Protein 1E29 (pdb70)

Nearest PDB structures (foldseek):
  1e29-assembly1_A  TM=1.007E+00  e=2.409E-26  Synechocystis sp.
  1mz4-assembly1_A  TM=9.546E-01  e=1.405E-14  Thermosynechococcus vestitus
  1f1c-assembly1_B  TM=9.625E-01  e=2.528E-14  Limnospira maxima
  8xr6-assembly1_v  TM=9.628E-01  e=4.825E-14  Chroomonas placoidea
  5b5e-assembly1_v  TM=9.551E-01  e=1.099E-13  Thermostichus vulcanus

GO terms:
  GO:0031676 plasma membrane-derived thylakoid membrane (C, EXP)
  GO:0030096 plasma membrane-derived thylakoid photosystem II (C, IDA)

Structure (mmCIF, N/CA/C/O backbone):
data_1E29
#
_entry.id   1E29
#
_cell.length_a   34.220
_cell.length_b   86.860
_cell.length_c   97.660
_cell.angle_alpha   90.00
_cell.angle_beta   90.00
_cell.angle_gamma   90.00
#
_symmetry.space_group_name_H-M   'C 2 2 21'
#
loop_
_entity.id
_entity.type
_entity.pdbx_description
1 polymer 'CYTOCHROME C549'
2 non-polymer 'HEME C'
3 non-polymer 'CALCIUM ION'
4 water water
#
loop_
_atom_site.group_PDB
_atom_site.id
_atom_site.type_symbol
_atom_site.label_atom_id
_atom_site.label_alt_id
_atom_site.label_comp_id
_atom_site.label_asym_id
_atom_site.label_entity_id
_atom_site.label_seq_id
_atom_site.pdbx_PDB_ins_code
_atom_site.Cartn_x
_atom_site.Cartn_y
_atom_site.Cartn_z
_atom_site.occupancy
_atom_site.B_iso_or_equiv
_atom_site.auth_seq_id
_atom_site.auth_comp_id
_atom_site.auth_asym_id
_atom_site.auth_atom_id
_atom_site.pdbx_PDB_model_num
ATOM 1 N N . VAL A 1 1 ? 13.057 11.566 39.014 1.00 31.47 1 VAL A N 1
ATOM 2 C CA . VAL A 1 1 ? 11.727 11.038 38.732 1.00 29.67 1 VAL A CA 1
ATOM 3 C C . VAL A 1 1 ? 11.326 11.490 37.335 1.00 32.90 1 VAL A C 1
ATOM 4 O O . VAL A 1 1 ? 11.376 12.679 37.010 1.00 38.95 1 VAL A O 1
ATOM 8 N N . GLU A 1 2 ? 10.938 10.541 36.474 1.00 37.58 2 GLU A N 1
ATOM 9 C CA . GLU A 1 2 ? 10.612 10.919 35.103 1.00 37.76 2 GLU A CA 1
ATOM 10 C C . GLU A 1 2 ? 9.182 11.417 35.049 1.00 36.62 2 GLU A C 1
ATOM 11 O O . GLU A 1 2 ? 8.231 10.887 35.602 1.00 55.98 2 GLU A O 1
ATOM 17 N N . LEU A 1 3 ? 9.038 12.536 34.367 1.00 36.28 3 LEU A N 1
ATOM 18 C CA . LEU A 1 3 ? 7.783 13.168 34.143 1.00 37.70 3 LEU A CA 1
ATOM 19 C C . LEU A 1 3 ? 7.377 13.090 32.688 1.00 38.00 3 LEU A C 1
ATOM 20 O O . LEU A 1 3 ? 8.051 13.545 31.776 1.00 40.20 3 LEU A O 1
ATOM 25 N N . THR A 1 4 ? 6.207 12.467 32.549 1.00 37.34 4 THR A N 1
ATOM 26 C CA . THR A 1 4 ? 5.869 12.283 31.164 1.00 37.71 4 THR A CA 1
ATOM 27 C C . THR A 1 4 ? 5.232 13.560 30.563 1.00 29.89 4 THR A C 1
ATOM 28 O O . THR A 1 4 ? 4.865 14.538 31.218 1.00 29.06 4 THR A O 1
ATOM 32 N N . GLU A 1 5 ? 5.052 13.477 29.243 1.00 29.48 5 GLU A N 1
ATOM 33 C CA . GLU A 1 5 ? 4.382 14.572 28.562 1.00 29.78 5 GLU A CA 1
ATOM 34 C C . GLU A 1 5 ? 2.957 14.793 29.043 1.00 29.37 5 GLU A C 1
ATOM 35 O O . GLU A 1 5 ? 2.637 15.982 29.143 1.00 24.39 5 GLU A O 1
ATOM 41 N N . SER A 1 6 ? 2.151 13.778 29.321 1.00 30.36 6 SER A N 1
ATOM 42 C CA . SER A 1 6 ? 0.810 14.008 29.820 1.00 29.67 6 SER A CA 1
ATOM 43 C C . SER A 1 6 ? 0.816 14.826 31.123 1.00 27.92 6 SER A C 1
ATOM 44 O O . SER A 1 6 ? 0.093 15.789 31.352 1.00 26.94 6 SER A O 1
ATOM 47 N N . THR A 1 7 ? 1.684 14.485 32.045 1.00 28.02 7 THR A N 1
ATOM 48 C CA . THR A 1 7 ? 1.809 15.211 33.305 1.00 27.60 7 THR A CA 1
ATOM 49 C C . THR A 1 7 ? 2.207 16.658 33.071 1.00 25.88 7 THR A C 1
ATOM 50 O O . THR A 1 7 ? 1.634 17.541 33.748 1.00 25.35 7 THR A O 1
ATOM 54 N N . ARG A 1 8 ? 3.093 16.888 32.093 1.00 24.59 8 ARG A N 1
ATOM 55 C CA . ARG A 1 8 ? 3.499 18.241 31.746 1.00 24.5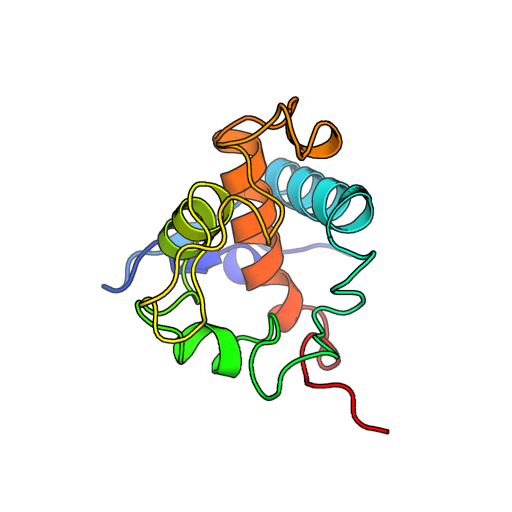6 8 ARG A CA 1
ATOM 56 C C . ARG A 1 8 ? 2.531 19.005 30.853 1.00 23.70 8 ARG A C 1
ATOM 57 O O . ARG A 1 8 ? 2.830 20.135 30.403 1.00 23.52 8 ARG A O 1
ATOM 65 N N . THR A 1 9 ? 1.356 18.492 30.629 1.00 23.49 9 THR A N 1
ATOM 66 C CA . THR A 1 9 ? 0.299 19.090 29.818 1.00 23.48 9 THR A CA 1
ATOM 67 C C . THR A 1 9 ? -0.800 19.660 30.710 1.00 23.06 9 THR A C 1
ATOM 68 O O . THR A 1 9 ? -1.369 18.957 31.536 1.00 26.40 9 THR A O 1
ATOM 72 N N . ILE A 1 10 ? -1.066 20.953 30.566 1.00 22.98 10 ILE A N 1
ATOM 73 C CA . ILE A 1 10 ? -1.995 21.648 31.434 1.00 22.25 10 ILE A CA 1
ATOM 74 C C . ILE A 1 10 ? -2.826 22.631 30.611 1.00 21.43 10 ILE A C 1
ATOM 75 O O . ILE A 1 10 ? -2.464 22.943 29.460 1.00 20.67 10 ILE A O 1
ATOM 80 N N . PRO A 1 11 ? -3.932 23.144 31.140 1.00 21.50 11 PRO A N 1
ATOM 81 C CA . PRO A 1 11 ? -4.754 24.089 30.379 1.00 22.73 11 PRO A CA 1
ATOM 82 C C . PRO A 1 11 ? -3.991 25.354 30.007 1.00 20.21 11 PRO A C 1
ATOM 83 O O . PRO A 1 11 ? -3.333 25.978 30.859 1.00 20.94 11 PRO A O 1
ATOM 87 N N . LEU A 1 12 ? -4.095 25.773 28.764 1.00 22.82 12 LEU A N 1
ATOM 88 C CA . LEU A 1 12 ? -3.500 26.997 28.280 1.00 21.34 12 LEU A CA 1
ATOM 89 C C . LEU A 1 12 ? -4.425 28.187 28.496 1.00 22.81 12 LEU A C 1
ATOM 90 O O . LEU A 1 12 ? -3.961 29.205 29.011 1.00 23.89 12 LEU A O 1
ATOM 95 N N . ASP A 1 13 ? -5.703 28.045 28.123 1.00 27.73 13 ASP A N 1
ATOM 96 C CA . ASP A 1 13 ? -6.653 29.118 28.444 1.00 34.48 13 ASP A CA 1
ATOM 97 C C . ASP A 1 13 ? -7.929 28.455 28.943 1.00 31.19 13 ASP A C 1
ATOM 98 O O . ASP A 1 13 ? -7.820 27.301 29.366 1.00 32.12 13 ASP A O 1
ATOM 103 N N . GLU A 1 14 ? -9.071 29.107 28.876 1.00 38.12 14 GLU A N 1
ATOM 104 C CA . GLU A 1 14 ? -10.286 28.511 29.401 1.00 41.48 14 GLU A CA 1
ATOM 105 C C . GLU A 1 14 ? -10.973 27.549 28.458 1.00 45.31 14 GLU A C 1
ATOM 106 O O . GLU A 1 14 ? -11.755 26.726 28.936 1.00 53.17 14 GLU A O 1
ATOM 112 N N . ALA A 1 15 ? -10.764 27.600 27.149 1.00 46.26 15 ALA A N 1
ATOM 113 C CA . ALA A 1 15 ? -11.683 26.851 26.284 1.00 47.46 15 ALA A CA 1
ATOM 114 C C . ALA A 1 15 ? -11.329 25.421 25.920 1.00 46.64 15 ALA A C 1
ATOM 115 O O . ALA A 1 15 ? -12.067 24.762 25.165 1.00 41.34 15 ALA A O 1
ATOM 117 N N . GLY A 1 16 ? -10.242 24.860 26.429 1.00 41.40 16 GLY A N 1
ATOM 118 C CA . GLY A 1 16 ? -10.031 23.432 26.229 1.00 38.23 16 GLY A CA 1
ATOM 119 C C . GLY A 1 16 ? -8.647 23.184 25.660 1.00 33.18 16 GLY A C 1
ATOM 120 O O . GLY A 1 16 ? -8.136 22.064 25.737 1.00 32.57 16 GLY A O 1
ATOM 121 N N . GLY A 1 17 ? -8.061 24.270 25.118 1.00 28.31 17 GLY A N 1
ATOM 122 C CA . GLY A 1 17 ? -6.691 24.108 24.657 1.00 27.47 17 GLY A CA 1
ATOM 123 C C . GLY A 1 17 ? -5.702 23.862 25.760 1.00 23.42 17 GLY A C 1
ATOM 124 O O . GLY A 1 17 ? -5.849 24.395 26.852 1.00 23.54 17 GLY A O 1
ATOM 125 N N . THR A 1 18 ? -4.710 23.042 25.506 1.00 21.23 18 THR A N 1
ATOM 126 C CA . THR A 1 18 ? -3.688 22.734 26.477 1.00 20.26 18 THR A CA 1
ATOM 127 C C . THR A 1 18 ? -2.323 23.108 25.957 1.00 20.14 18 THR A C 1
ATOM 128 O O . THR A 1 18 ? -2.151 23.412 24.760 1.00 20.11 18 THR A O 1
ATOM 132 N N . THR A 1 19 ? -1.341 23.166 26.844 1.00 20.21 19 THR A N 1
ATOM 133 C CA . THR A 1 19 ? 0.047 23.380 26.502 1.00 19.69 19 THR A CA 1
ATOM 134 C C . THR A 1 19 ? 0.885 22.341 27.241 1.00 19.98 19 THR A C 1
ATOM 135 O O . THR A 1 19 ? 0.581 21.948 28.352 1.00 20.53 19 THR A O 1
ATOM 139 N N . THR A 1 20 ? 1.929 21.889 26.604 1.00 20.62 20 THR A N 1
ATOM 140 C CA . THR A 1 20 ? 2.877 20.952 27.187 1.00 21.05 20 THR A CA 1
ATOM 141 C C . THR A 1 20 ? 4.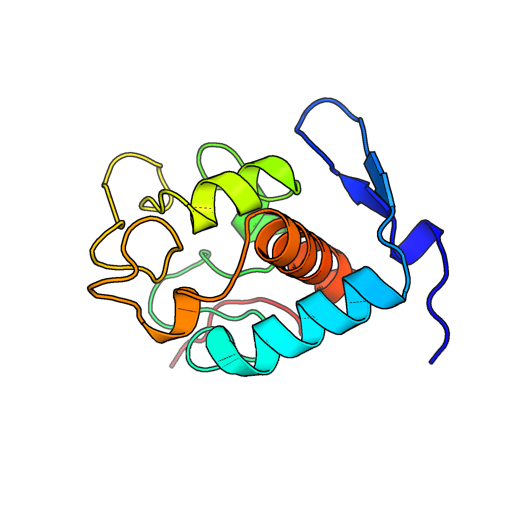220 21.630 27.368 1.00 21.24 20 THR A C 1
ATOM 142 O O . THR A 1 20 ? 4.824 22.074 26.378 1.00 22.39 20 THR A O 1
ATOM 146 N N . LEU A 1 21 ? 4.697 21.681 28.613 1.00 20.95 21 LEU A N 1
ATOM 147 C CA . LEU A 1 21 ? 6.014 22.228 28.910 1.00 20.69 21 LEU A CA 1
ATOM 148 C C . LEU A 1 21 ? 7.067 21.182 28.604 1.00 22.36 21 LEU A C 1
ATOM 149 O O . LEU A 1 21 ? 6.787 19.981 28.846 1.00 23.77 21 LEU A O 1
ATOM 154 N N . THR A 1 22 ? 8.239 21.600 28.119 1.00 22.31 22 THR A N 1
ATOM 155 C CA . THR A 1 22 ? 9.359 20.694 28.070 1.00 23.25 22 THR A CA 1
ATOM 156 C C . THR A 1 22 ? 9.876 20.469 29.512 1.00 24.13 22 THR A C 1
ATOM 157 O O . THR A 1 22 ? 9.525 21.197 30.452 1.00 22.75 22 THR A O 1
ATOM 161 N N . ALA A 1 23 ? 10.723 19.440 29.648 1.00 27.28 23 ALA A N 1
ATOM 162 C CA . ALA A 1 23 ? 11.420 19.193 30.890 1.00 27.20 23 ALA A CA 1
ATOM 163 C C . ALA A 1 23 ? 12.196 20.455 31.307 1.00 27.73 23 ALA A C 1
ATOM 164 O O . ALA A 1 23 ? 12.184 20.817 32.473 1.00 27.69 23 ALA A O 1
ATOM 166 N N . ARG A 1 24 ? 12.840 21.089 30.350 1.00 27.91 24 ARG A N 1
ATOM 167 C CA . ARG A 1 24 ? 13.631 22.288 30.619 1.00 26.97 24 ARG A CA 1
ATOM 168 C C . ARG A 1 24 ? 12.770 23.399 31.181 1.00 25.68 24 ARG A C 1
ATOM 169 O O . ARG A 1 24 ? 13.119 24.155 32.105 1.00 25.82 24 ARG A O 1
ATOM 177 N N . GLN A 1 25 ? 11.568 23.668 30.701 1.00 23.50 25 GLN A N 1
ATOM 178 C CA . GLN A 1 25 ? 10.657 24.677 31.069 1.00 20.96 25 GLN A CA 1
ATOM 179 C C . GLN A 1 25 ? 10.167 24.320 32.471 1.00 21.36 25 GLN A C 1
ATOM 180 O O . GLN A 1 25 ? 10.108 25.207 33.320 1.00 19.74 25 GLN A O 1
ATOM 186 N N . PHE A 1 26 ? 9.864 23.058 32.709 1.00 21.83 26 PHE A N 1
ATOM 187 C CA . PHE A 1 26 ? 9.449 22.640 34.046 1.00 21.54 26 PHE A CA 1
ATOM 188 C C . PHE A 1 26 ? 10.548 22.980 35.051 1.00 20.75 26 PHE A C 1
ATOM 189 O O . PHE A 1 26 ? 10.257 23.501 36.125 1.00 22.51 26 PHE A O 1
ATOM 197 N N . THR A 1 27 ? 11.752 22.608 34.729 1.00 23.51 27 THR A N 1
ATOM 198 C CA . THR A 1 27 ? 12.885 22.795 35.621 1.00 24.47 27 THR A CA 1
ATOM 199 C C . THR A 1 27 ? 13.068 24.271 35.973 1.00 22.80 27 THR A C 1
ATOM 200 O O . THR A 1 27 ? 13.292 24.655 37.120 1.00 21.11 27 THR A O 1
ATOM 204 N N . ASN A 1 28 ? 13.028 25.088 34.916 1.00 22.47 28 ASN A N 1
ATOM 205 C CA . ASN A 1 28 ? 13.128 26.516 35.113 1.00 20.97 28 ASN A CA 1
ATOM 206 C C . ASN A 1 28 ? 12.002 27.079 35.980 1.00 19.34 28 ASN A C 1
ATOM 207 O O . ASN A 1 28 ? 12.244 27.840 36.911 1.00 19.45 28 ASN A O 1
ATOM 212 N N . GLY A 1 29 ? 10.749 26.656 35.730 1.00 17.88 29 GLY A N 1
ATOM 213 C CA . GLY A 1 29 ? 9.637 27.119 36.553 1.00 17.61 29 GLY A CA 1
ATOM 214 C C . GLY A 1 29 ? 9.769 26.702 38.004 1.00 17.69 29 GLY A C 1
ATOM 215 O O . GLY A 1 29 ? 9.517 27.497 38.924 1.00 18.54 29 GLY A O 1
ATOM 216 N N . GLN A 1 30 ? 10.179 25.470 38.252 1.00 19.46 30 GLN A N 1
ATOM 217 C CA . GLN A 1 30 ? 10.389 24.945 39.611 1.00 19.76 30 GLN A CA 1
ATOM 218 C C . GLN A 1 30 ? 11.457 25.764 40.343 1.00 19.81 30 GLN A C 1
ATOM 219 O O . GLN A 1 30 ? 11.301 26.135 41.526 1.00 21.44 30 GLN A O 1
ATOM 225 N N . LYS A 1 31 ? 12.552 26.022 39.641 1.00 20.83 31 LYS A N 1
ATOM 226 C CA . LYS A 1 31 ? 13.669 26.819 40.197 1.00 21.35 31 LYS A CA 1
ATOM 227 C C . LYS A 1 31 ? 13.217 28.221 40.577 1.00 21.27 31 LYS A C 1
ATOM 228 O O . LYS A 1 31 ? 13.532 28.748 41.665 1.00 20.38 31 LYS A O 1
ATOM 234 N N . ILE A 1 32 ? 12.480 28.888 39.710 1.00 19.18 32 ILE A N 1
ATOM 235 C CA . ILE A 1 32 ? 11.963 30.222 40.005 1.00 18.72 32 ILE A CA 1
ATOM 236 C C . ILE A 1 32 ? 11.024 30.170 41.186 1.00 18.70 32 ILE A C 1
ATOM 237 O O . ILE A 1 32 ? 11.093 31.027 42.058 1.00 19.44 32 ILE A O 1
ATOM 242 N N . PHE A 1 33 ? 10.174 29.153 41.205 1.00 17.98 33 PHE A N 1
ATOM 243 C CA . PHE A 1 33 ? 9.223 29.021 42.304 1.00 18.35 33 PHE A CA 1
ATOM 244 C C . PHE A 1 33 ? 9.989 28.958 43.647 1.00 18.18 33 PHE A C 1
ATOM 245 O O . PHE A 1 33 ? 9.638 29.629 44.617 1.00 18.69 33 PHE A O 1
ATOM 253 N N . VAL A 1 34 ? 10.989 28.087 43.705 1.00 19.32 34 VAL A N 1
ATOM 254 C CA . VAL A 1 34 ? 11.766 27.933 44.939 1.00 19.12 34 VAL A CA 1
ATOM 255 C C . VAL A 1 34 ? 12.451 29.244 45.301 1.00 19.37 34 VAL A C 1
ATOM 256 O O . VAL A 1 34 ? 12.449 29.677 46.466 1.00 21.55 34 VAL A O 1
ATOM 260 N N . ASP A 1 35 ? 13.009 29.946 44.339 1.00 19.18 35 ASP A N 1
ATOM 261 C CA . ASP A 1 35 ? 13.734 31.151 44.678 1.00 19.82 35 ASP A CA 1
ATOM 262 C C . ASP A 1 35 ? 12.862 32.303 45.104 1.00 19.79 35 ASP A C 1
ATOM 263 O O . ASP A 1 35 ? 13.286 33.098 45.973 1.00 21.43 35 ASP A O 1
ATOM 268 N N . THR A 1 36 ? 11.696 32.438 44.463 1.00 18.57 36 THR A N 1
ATOM 269 C CA . THR A 1 36 ? 10.957 33.693 44.552 1.00 19.59 36 THR A CA 1
ATOM 270 C C . THR A 1 36 ? 9.576 33.521 45.133 1.00 20.02 36 THR A C 1
ATOM 271 O O . THR A 1 36 ? 8.998 34.502 45.607 1.00 27.44 36 THR A O 1
ATOM 275 N N . CYS A 1 37 ? 8.925 32.359 45.081 1.00 16.70 37 CYS A N 1
ATOM 276 C CA . CYS A 1 37 ? 7.550 32.165 45.462 1.00 16.37 37 CYS A CA 1
ATOM 277 C C . CYS A 1 37 ? 7.408 31.459 46.816 1.00 17.11 37 CYS A C 1
ATOM 278 O O . CYS A 1 37 ? 6.394 31.636 47.491 1.00 19.17 37 CYS A O 1
ATOM 281 N N . THR A 1 38 ? 8.373 30.638 47.194 1.00 19.38 38 THR A N 1
ATOM 282 C CA . THR A 1 38 ? 8.239 29.843 48.410 1.00 19.46 38 THR A CA 1
ATOM 283 C C . THR A 1 38 ? 8.294 30.673 49.688 1.00 20.52 38 THR A C 1
ATOM 284 O O . THR A 1 38 ? 7.876 30.159 50.721 1.00 24.01 38 THR A O 1
ATOM 291 N N . GLN A 1 39 ? 8.740 31.918 49.655 1.00 21.44 39 GLN A N 1
ATOM 292 C CA . GLN A 1 39 ? 8.669 32.749 50.861 1.00 23.25 39 GLN A CA 1
ATOM 293 C C . GLN A 1 39 ? 7.236 32.969 51.327 1.00 22.23 39 GLN A C 1
ATOM 294 O O . GLN A 1 39 ? 7.043 33.177 52.527 1.00 25.09 39 GLN A O 1
ATOM 300 N N . CYS A 1 40 ? 6.274 32.916 50.449 1.00 20.63 40 CYS A N 1
ATOM 301 C CA . CYS A 1 40 ? 4.860 33.045 50.836 1.00 20.75 40 CYS A CA 1
ATOM 302 C C . CYS A 1 40 ? 4.003 31.854 50.448 1.00 20.63 40 CYS A C 1
ATOM 303 O O . CYS A 1 40 ? 2.874 31.732 50.968 1.00 22.72 40 CYS A O 1
ATOM 306 N N . HIS A 1 41 ? 4.475 31.026 49.516 1.00 20.24 41 HIS A N 1
ATOM 307 C CA . HIS A 1 41 ? 3.662 29.920 49.006 1.00 19.11 41 HIS A CA 1
ATOM 308 C C . HIS A 1 41 ? 4.422 28.590 49.083 1.00 19.97 41 HIS A C 1
ATOM 309 O O . HIS A 1 41 ? 4.340 27.750 48.169 1.00 21.62 41 HIS A O 1
ATOM 316 N N . LEU A 1 42 ? 5.152 28.309 50.156 1.00 22.05 42 LEU A N 1
ATOM 317 C CA . LEU A 1 42 ? 5.716 26.999 50.365 1.00 24.12 42 LEU A CA 1
ATOM 318 C C . LEU A 1 42 ? 4.569 25.960 50.241 1.00 21.88 42 LEU A C 1
ATOM 319 O O . LEU A 1 42 ? 3.454 26.105 50.773 1.00 24.39 42 LEU A O 1
ATOM 324 N N . GLN A 1 43 ? 4.879 24.935 49.441 1.00 23.00 43 GLN A N 1
ATOM 325 C CA . GLN A 1 43 ? 3.942 23.846 49.193 1.00 24.18 43 GLN A CA 1
ATOM 326 C C . GLN A 1 43 ? 2.649 24.312 48.548 1.00 24.14 43 GLN A C 1
ATOM 327 O O . GLN A 1 43 ? 1.628 23.678 48.645 1.00 25.11 43 GLN A O 1
ATOM 333 N N . GLY A 1 44 ? 2.729 25.468 47.850 1.00 21.54 44 GLY A N 1
ATOM 334 C CA . GLY A 1 44 ? 1.574 25.963 47.180 1.00 20.82 44 GLY A CA 1
ATOM 335 C C . GLY A 1 44 ? 0.519 26.548 48.062 1.00 21.48 44 GLY A C 1
ATOM 336 O O . GLY A 1 44 ? -0.609 26.793 47.582 1.00 22.27 44 GLY A O 1
ATOM 337 N N . LYS A 1 45 ? 0.840 26.778 49.373 1.00 22.24 45 LYS A N 1
ATOM 338 C CA . LYS A 1 45 ? -0.165 27.261 50.303 1.00 23.39 45 LYS A CA 1
ATOM 339 C C . LYS A 1 45 ? -0.250 28.767 50.355 1.00 22.09 45 LYS A C 1
ATOM 340 O O . LYS A 1 45 ? 0.569 29.543 49.846 1.00 22.20 45 LYS A O 1
ATOM 346 N N . THR A 1 46 ? -1.310 29.267 50.949 1.00 23.75 46 THR A N 1
ATOM 347 C CA . THR A 1 46 ? -1.405 30.658 51.321 1.00 22.93 46 THR A CA 1
ATOM 348 C C . THR A 1 46 ? -1.918 30.682 52.751 1.00 27.09 46 THR A C 1
ATOM 349 O O . THR A 1 46 ? -2.747 29.846 53.176 1.00 27.10 46 THR A O 1
ATOM 353 N N . LYS A 1 47 ? -1.374 31.608 53.506 1.00 27.07 47 LYS A N 1
ATOM 354 C CA . LYS A 1 47 ? -1.660 31.650 54.947 1.00 26.02 47 LYS A CA 1
ATOM 355 C C . LYS A 1 47 ? -2.305 32.926 55.401 1.00 23.76 47 LYS A C 1
ATOM 356 O O . LYS A 1 47 ? -2.733 32.988 56.554 1.00 27.79 47 LYS A O 1
ATOM 362 N N . THR A 1 48 ? -2.388 33.958 54.564 1.00 22.44 48 THR A N 1
ATOM 363 C CA . THR A 1 48 ? -2.946 35.217 54.997 1.00 21.81 48 THR A CA 1
ATOM 364 C C . THR A 1 48 ? -4.292 35.496 54.307 1.00 22.72 48 THR A C 1
ATOM 365 O O . THR A 1 48 ? -4.868 36.591 54.470 1.00 28.08 48 THR A O 1
ATOM 369 N N . ASN A 1 49 ? -4.856 34.538 53.613 1.00 24.60 49 ASN A N 1
ATOM 370 C CA . ASN A 1 49 ? -6.244 34.660 53.113 1.00 24.25 49 ASN A CA 1
ATOM 371 C C . ASN A 1 49 ? -6.753 33.223 53.032 1.00 25.39 49 ASN A C 1
ATOM 372 O O . ASN A 1 49 ? -5.961 32.294 52.949 1.00 26.41 49 ASN A O 1
ATOM 377 N N . ASN A 1 50 ? -8.050 33.042 53.073 1.00 28.11 50 ASN A N 1
ATOM 378 C CA . ASN A 1 50 ? -8.699 31.736 52.997 1.00 27.88 50 ASN A CA 1
ATOM 379 C C . ASN A 1 50 ? -9.105 31.462 51.547 1.00 27.15 50 ASN A C 1
ATOM 380 O O . ASN A 1 50 ? -9.672 32.313 50.861 1.00 29.80 50 ASN A O 1
ATOM 385 N N . ASN A 1 51 ? -8.815 30.250 51.149 1.00 28.49 51 ASN A N 1
ATOM 386 C CA . ASN A 1 51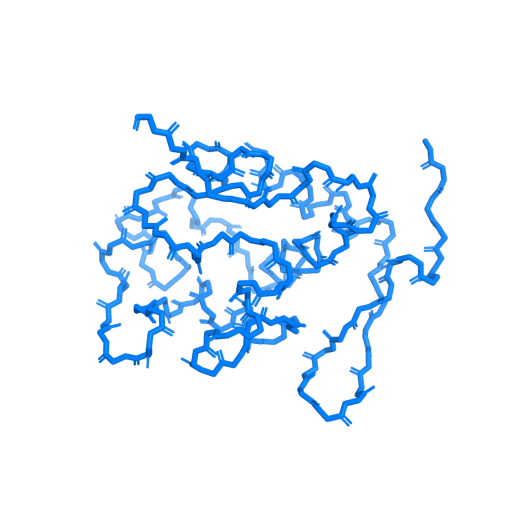 ? -9.104 29.712 49.827 1.00 28.97 51 ASN A CA 1
ATOM 387 C C . ASN A 1 51 ? -8.515 30.530 48.694 1.00 29.30 51 ASN A C 1
ATOM 388 O O . ASN A 1 51 ? -9.106 30.706 47.632 1.00 30.08 51 ASN A O 1
ATOM 393 N N . VAL A 1 52 ? -7.308 31.069 48.903 1.00 26.29 52 VAL A N 1
ATOM 394 C CA . VAL A 1 52 ? -6.625 31.778 47.844 1.00 25.83 52 VAL A CA 1
ATOM 395 C C . VAL A 1 52 ? -5.222 31.218 47.741 1.00 22.70 52 VAL A C 1
ATOM 396 O O . VAL A 1 52 ? -4.196 31.883 47.619 1.00 24.19 52 VAL A O 1
ATOM 400 N N . SER A 1 53 ? -5.153 29.896 47.756 1.00 25.03 53 SER A N 1
ATOM 401 C CA . SER A 1 53 ? -3.920 29.170 47.590 1.00 24.86 53 SER A CA 1
ATOM 402 C C . SER A 1 53 ? -3.623 28.940 46.123 1.00 22.51 53 SER A C 1
ATOM 403 O O . SER A 1 53 ? -4.318 29.366 45.198 1.00 22.99 53 SER A O 1
ATOM 406 N N . LEU A 1 54 ? -2.508 28.211 45.900 1.00 22.09 54 LEU A N 1
ATOM 407 C CA . LEU A 1 54 ? -2.166 27.810 44.515 1.00 22.94 54 LEU A CA 1
ATOM 408 C C . LEU A 1 54 ? -2.718 26.427 44.153 1.00 23.86 54 LEU A C 1
ATOM 409 O O . LEU A 1 54 ? -2.366 25.847 43.138 1.00 25.71 54 LEU A O 1
ATOM 414 N N . GLY A 1 55 ? -3.578 25.872 45.004 1.00 24.59 55 GLY A N 1
ATOM 415 C CA . GLY A 1 55 ? -4.245 24.620 44.631 1.00 26.39 55 GLY A CA 1
ATOM 416 C C . GLY A 1 55 ? -5.231 24.877 43.510 1.00 26.20 55 GLY A C 1
ATOM 417 O O . GLY A 1 55 ? -5.726 25.998 43.332 1.00 25.89 55 GLY A O 1
ATOM 418 N N . LEU A 1 56 ? -5.548 23.886 42.721 1.00 26.85 56 LEU A N 1
ATOM 419 C CA . LEU A 1 56 ? -6.420 24.111 41.555 1.00 27.57 56 LEU A CA 1
ATOM 420 C C . LEU A 1 56 ? -7.814 24.646 41.862 1.00 27.81 56 LEU A C 1
ATOM 421 O O . LEU A 1 56 ? -8.309 25.516 41.144 1.00 30.87 56 LEU A O 1
ATOM 426 N N . ALA A 1 57 ? -8.465 24.150 42.890 1.00 29.99 57 ALA A N 1
ATOM 427 C CA . ALA A 1 57 ? -9.835 24.552 43.197 1.00 33.71 57 ALA A CA 1
ATOM 428 C C . ALA A 1 57 ? -9.831 26.038 43.550 1.00 30.18 57 ALA A C 1
ATOM 429 O O . ALA A 1 57 ? -10.718 26.806 43.170 1.00 37.59 57 ALA A O 1
ATOM 431 N N . ASP A 1 58 ? -8.808 26.484 44.275 1.00 32.41 58 ASP A N 1
ATOM 432 C CA . ASP A 1 58 ? -8.716 27.883 44.667 1.00 32.15 58 ASP A CA 1
ATOM 433 C C . ASP A 1 58 ? -8.471 28.748 43.436 1.00 28.67 58 ASP A C 1
ATOM 434 O O . ASP A 1 58 ? -9.106 29.764 43.170 1.00 31.21 58 ASP A O 1
ATOM 439 N N . LEU A 1 59 ? -7.499 28.310 42.599 1.00 26.71 59 LEU A N 1
ATOM 440 C CA . LEU A 1 59 ? -7.224 29.065 41.379 1.00 23.36 59 LEU A CA 1
ATOM 441 C C . LEU A 1 59 ? -8.475 29.199 40.478 1.00 25.62 59 LEU A C 1
ATOM 442 O O . LEU A 1 59 ? -8.718 30.269 39.892 1.00 28.43 59 LEU A O 1
ATOM 447 N N . ALA A 1 60 ? -9.248 28.127 40.380 1.00 30.32 60 ALA A N 1
ATOM 448 C CA . ALA A 1 60 ? -10.418 28.008 39.522 1.00 30.90 60 ALA A CA 1
ATOM 449 C C . ALA A 1 60 ? -11.484 28.986 39.955 1.00 34.31 60 ALA A C 1
ATOM 450 O O . ALA A 1 60 ? -12.338 29.402 39.192 1.00 37.51 60 ALA A O 1
ATOM 452 N N . GLY A 1 61 ? -11.473 29.360 41.223 1.00 32.10 61 GLY A N 1
ATOM 453 C CA . GLY A 1 61 ? -12.483 30.271 41.758 1.00 33.20 61 GLY A CA 1
ATOM 454 C C . GLY A 1 61 ? -12.117 31.737 41.709 1.00 32.77 61 GLY A C 1
ATOM 455 O O . GLY A 1 61 ? -12.937 32.584 42.075 1.00 34.66 61 GLY A O 1
ATOM 456 N N . ALA A 1 62 ? -10.913 32.048 41.248 1.00 31.44 62 ALA A N 1
ATOM 457 C CA . ALA A 1 62 ? -10.519 33.432 41.061 1.00 30.27 62 ALA A CA 1
ATOM 458 C C . ALA A 1 62 ? -11.280 34.028 39.881 1.00 29.39 62 ALA A C 1
ATOM 459 O O . ALA A 1 62 ? -11.885 33.291 39.078 1.00 29.31 62 ALA A O 1
ATOM 461 N N . GLU A 1 63 ? -11.256 35.342 39.790 1.00 30.97 63 GLU A N 1
ATOM 462 C CA . GLU A 1 63 ? -11.899 36.084 38.709 1.00 33.41 63 GLU A CA 1
ATOM 463 C C . GLU A 1 63 ? -10.912 36.916 37.905 1.00 30.50 63 GLU A C 1
ATOM 464 O O . GLU A 1 63 ? -10.355 37.898 38.453 1.00 34.07 63 GLU A O 1
ATOM 470 N N . PRO A 1 64 ? -10.659 36.614 36.631 1.00 31.58 64 PRO A N 1
ATOM 471 C CA . PRO A 1 64 ? -11.069 35.390 35.957 1.00 32.78 64 PRO A CA 1
ATOM 472 C C . PRO A 1 64 ? -10.313 34.187 36.517 1.00 27.82 64 PRO A C 1
ATOM 473 O O . PRO A 1 64 ? -9.355 34.311 37.310 1.00 28.66 64 PRO A O 1
ATOM 477 N N . ARG A 1 65 ? -10.741 32.966 36.139 1.00 30.19 65 ARG A N 1
ATOM 478 C CA . ARG A 1 65 ? -10.162 31.786 36.786 1.00 30.00 65 ARG A CA 1
ATOM 479 C C . ARG A 1 65 ? -8.678 31.669 36.440 1.00 28.33 65 ARG A C 1
ATOM 480 O O . ARG A 1 65 ? -8.248 32.024 35.350 1.00 27.25 65 ARG A O 1
ATOM 488 N N . ARG A 1 66 ? -7.882 31.204 37.375 1.00 24.18 66 ARG A N 1
ATOM 489 C CA . ARG A 1 66 ? -6.424 31.206 37.300 1.00 22.83 66 ARG A CA 1
ATOM 490 C C . ARG A 1 66 ? -5.814 29.820 37.134 1.00 21.22 66 ARG A C 1
ATOM 491 O O . ARG A 1 66 ? -4.610 29.608 37.270 1.00 21.48 66 ARG A O 1
ATOM 499 N N . ASP A 1 67 ? -6.632 28.853 36.787 1.00 22.97 67 ASP A N 1
ATOM 500 C CA . ASP A 1 67 ? -6.214 27.467 36.611 1.00 21.91 67 ASP A CA 1
ATOM 501 C C . ASP A 1 67 ? -5.845 27.147 35.155 1.00 21.84 67 ASP A C 1
ATOM 502 O O . ASP A 1 67 ? -5.988 26.019 34.677 1.00 24.34 67 ASP A O 1
ATOM 507 N N . ASN A 1 68 ? -5.295 28.128 34.476 1.00 19.66 68 ASN A N 1
ATOM 508 C CA . ASN A 1 68 ? -4.770 27.966 33.135 1.00 19.86 68 ASN A CA 1
ATOM 509 C C . ASN A 1 68 ? -3.565 28.884 33.004 1.00 17.37 68 ASN A C 1
ATOM 510 O O . ASN A 1 68 ? -3.393 29.882 33.743 1.00 19.06 68 ASN A O 1
ATOM 515 N N . VAL A 1 69 ? -2.637 28.525 32.101 1.00 17.99 69 VAL A N 1
ATOM 516 C CA . VAL A 1 69 ? -1.345 29.197 32.032 1.00 17.04 69 VAL A CA 1
ATOM 517 C C . VAL A 1 69 ? -1.478 30.683 31.715 1.00 18.01 69 VAL A C 1
ATOM 518 O O . VAL A 1 69 ? -0.813 31.501 32.345 1.00 18.49 69 VAL A O 1
ATOM 522 N N . LEU A 1 70 ? -2.308 31.003 30.718 1.00 19.08 70 LEU A N 1
ATOM 523 C CA . LEU A 1 70 ? -2.358 32.435 30.369 1.00 21.23 70 LEU A CA 1
ATOM 524 C C . LEU A 1 70 ? -2.908 33.327 31.447 1.00 19.18 70 LEU A C 1
ATOM 525 O O . LEU A 1 70 ? -2.475 34.467 31.618 1.00 20.39 70 LEU A O 1
ATOM 530 N N . ALA A 1 71 ? -3.853 32.861 32.246 1.00 20.69 71 ALA A N 1
ATOM 531 C CA . ALA A 1 71 ? -4.376 33.636 33.353 1.00 19.54 71 ALA A CA 1
ATOM 532 C C . ALA A 1 71 ? -3.323 33.853 34.433 1.00 18.33 71 ALA A C 1
ATOM 533 O O . ALA A 1 71 ? -3.274 34.913 35.079 1.00 18.87 71 ALA A O 1
ATOM 535 N N . LEU A 1 72 ? -2.457 32.843 34.646 1.00 18.79 72 LEU A N 1
ATOM 536 C CA . LEU A 1 72 ? -1.377 32.959 35.634 1.00 17.53 72 LEU A CA 1
ATOM 537 C C . LEU A 1 72 ? -0.337 33.920 35.149 1.00 17.01 72 LEU A C 1
ATOM 538 O O . LEU A 1 72 ? 0.184 34.725 35.927 1.00 17.04 72 LEU A O 1
ATOM 543 N N . VAL A 1 73 ? -0.003 33.863 33.857 1.00 17.28 73 VAL A N 1
ATOM 544 C CA . VAL A 1 73 ? 0.935 34.823 33.288 1.00 17.45 73 VAL A CA 1
ATOM 545 C C . VAL A 1 73 ? 0.385 36.221 33.496 1.00 17.55 73 VAL A C 1
ATOM 546 O O . VAL A 1 73 ? 1.107 37.142 33.903 1.00 18.66 73 VAL A O 1
ATOM 550 N N . GLU A 1 74 ? -0.914 36.406 33.205 1.00 17.78 74 GLU A N 1
ATOM 551 C CA . GLU A 1 74 ? -1.504 37.716 33.370 1.00 18.69 74 GLU A CA 1
ATOM 552 C C . GLU A 1 74 ? -1.444 38.193 34.819 1.00 18.06 74 GLU A C 1
ATOM 553 O O . GLU A 1 74 ? -1.166 39.361 35.070 1.00 19.44 74 GLU A O 1
ATOM 559 N N . PHE A 1 75 ? -1.700 37.259 35.756 1.00 18.25 75 PHE A N 1
ATOM 560 C CA . PHE A 1 75 ? -1.669 37.603 37.180 1.00 17.90 75 PHE A CA 1
ATOM 561 C C . PHE A 1 75 ? -0.268 38.079 37.579 1.00 16.73 75 PHE A C 1
ATOM 562 O O . PHE A 1 75 ? -0.096 38.997 38.379 1.00 17.58 75 PHE A O 1
ATOM 570 N N . LEU A 1 76 ? 0.784 37.416 37.068 1.00 16.46 76 LEU A N 1
ATOM 571 C CA . LEU A 1 76 ? 2.150 37.735 37.441 1.00 16.08 76 LEU A CA 1
ATOM 572 C C . LEU A 1 76 ? 2.696 38.954 36.757 1.00 16.67 76 LEU A C 1
ATOM 573 O O . LEU A 1 76 ? 3.772 39.492 37.125 1.00 18.04 76 LEU A O 1
ATOM 578 N N . LYS A 1 77 ? 1.988 39.466 35.766 1.00 17.64 77 LYS A N 1
ATOM 579 C CA . LYS A 1 77 ? 2.190 40.800 35.218 1.00 17.90 77 LYS A CA 1
ATOM 580 C C . LYS A 1 77 ? 1.419 41.848 36.005 1.00 18.79 77 LYS A C 1
ATOM 581 O O . LYS A 1 77 ? 2.023 42.865 36.413 1.00 21.16 77 LYS A O 1
ATOM 587 N N . ASN A 1 78 ? 0.129 41.612 36.236 1.00 18.22 78 ASN A N 1
ATOM 588 C CA . ASN A 1 78 ? -0.806 42.609 36.770 1.00 20.31 78 ASN A CA 1
ATOM 589 C C . ASN A 1 78 ? -1.659 41.961 37.839 1.00 18.48 78 ASN A C 1
ATOM 590 O O . ASN A 1 78 ? -2.836 41.612 37.601 1.00 21.52 78 ASN A O 1
ATOM 595 N N . PRO A 1 79 ? -1.099 41.694 39.018 1.00 18.13 79 PRO A N 1
ATOM 596 C CA . PRO A 1 79 ? -1.865 40.955 40.032 1.00 18.28 79 PRO A CA 1
ATOM 597 C C . PRO A 1 79 ? -3.066 41.741 40.545 1.00 19.45 79 PRO A C 1
ATOM 598 O O . PRO A 1 79 ? -3.051 42.974 40.561 1.00 20.64 79 PRO A O 1
ATOM 602 N N . LYS A 1 80 ? -4.079 40.992 40.953 1.00 20.38 80 LYS A N 1
ATOM 603 C CA . LYS A 1 80 ? -5.324 41.538 41.442 1.00 22.06 80 LYS A CA 1
ATOM 604 C C . LYS A 1 80 ? -5.793 40.783 42.686 1.00 23.73 80 LYS A C 1
ATOM 605 O O . LYS A 1 80 ? -5.299 39.684 42.910 1.00 21.44 80 LYS A O 1
ATOM 611 N N . SER A 1 81 ? -6.713 41.379 43.427 1.00 24.00 81 SER A N 1
ATOM 612 C CA . SER A 1 81 ? -7.383 40.603 44.491 1.00 25.91 81 SER A CA 1
ATOM 613 C C . SER A 1 81 ? -8.141 39.452 43.831 1.00 26.70 81 SER A C 1
ATOM 614 O O . SER A 1 81 ? -8.324 39.345 42.600 1.00 25.08 81 SER A O 1
ATOM 617 N N . TYR A 1 82 ? -8.624 38.550 44.676 1.00 27.16 82 TYR A N 1
ATOM 618 C CA . TYR A 1 82 ? -9.180 37.302 44.162 1.00 28.77 82 TYR A CA 1
ATOM 619 C C . TYR A 1 82 ? -10.433 37.475 43.347 1.00 30.16 82 TYR A C 1
ATOM 620 O O . TYR A 1 82 ? -10.687 36.731 42.406 1.00 34.09 82 TYR A O 1
ATOM 629 N N . ASP A 1 83 ? -11.255 38.456 43.721 1.00 33.87 83 ASP A N 1
ATOM 630 C CA . ASP A 1 83 ? -12.455 38.832 42.984 1.00 37.56 83 ASP A CA 1
ATOM 631 C C . ASP A 1 83 ? -12.155 39.706 41.765 1.00 36.48 83 ASP A C 1
ATOM 632 O O . ASP A 1 83 ? -13.061 40.066 40.996 1.00 40.62 83 ASP A O 1
ATOM 637 N N . GLY A 1 84 ? -10.892 40.049 41.506 1.00 33.14 84 GLY A N 1
ATOM 638 C CA . GLY A 1 84 ? -10.391 40.812 40.403 1.00 35.68 84 GLY A CA 1
ATOM 639 C C . GLY A 1 84 ? -10.633 42.306 40.445 1.00 37.05 84 GLY A C 1
ATOM 640 O O . GLY A 1 84 ? -10.354 42.974 39.444 1.00 44.55 84 GLY A O 1
ATOM 641 N N . GLU A 1 85 ? -11.114 42.868 41.558 1.00 38.35 85 GLU A N 1
ATOM 642 C CA . GLU A 1 85 ? -11.533 44.261 41.632 1.00 41.36 85 GLU A CA 1
ATOM 643 C C . GLU A 1 85 ? -10.430 45.292 41.887 1.00 42.58 85 GLU A C 1
ATOM 644 O O . GLU A 1 85 ? -10.433 46.422 41.381 1.00 56.11 85 GLU A O 1
ATOM 650 N N . ASP A 1 86 ? -9.460 44.968 42.691 1.00 40.83 86 ASP A N 1
ATOM 651 C CA . ASP A 1 86 ? -8.405 45.628 43.375 1.00 34.16 86 ASP A CA 1
ATOM 652 C C . ASP A 1 86 ? -7.089 45.310 42.644 1.00 29.33 86 ASP A C 1
ATOM 653 O O . ASP A 1 86 ? -6.790 44.158 42.317 1.00 27.14 86 ASP A O 1
ATOM 658 N N . ASP A 1 87 ? -6.348 46.372 42.421 1.00 26.82 87 ASP A N 1
ATOM 659 C CA . ASP A 1 87 ? -5.015 46.324 41.815 1.00 24.01 87 ASP A CA 1
ATOM 660 C C . ASP A 1 87 ? -3.942 46.020 42.860 1.00 21.99 87 ASP A C 1
ATOM 661 O O . ASP A 1 87 ? -3.781 46.790 43.795 1.00 22.12 87 ASP A O 1
ATOM 666 N N . TYR A 1 88 ? -3.267 44.882 42.668 1.00 20.50 88 TYR A N 1
ATOM 667 C CA . TYR A 1 88 ? -2.233 44.437 43.593 1.00 20.51 88 TYR A CA 1
ATOM 668 C C . TYR A 1 88 ? -0.852 44.643 43.007 1.00 17.83 88 TYR A C 1
ATOM 669 O O . TYR A 1 88 ? 0.110 43.992 43.445 1.00 18.68 88 TYR A O 1
ATOM 678 N N . SER A 1 89 ? -0.668 45.515 42.030 1.00 18.42 89 SER A N 1
ATOM 679 C CA . SER A 1 89 ? 0.633 45.651 41.406 1.00 18.25 89 SER A CA 1
ATOM 680 C C . SER A 1 89 ? 1.695 46.284 42.310 1.00 17.57 89 SER A C 1
ATOM 681 O O . SER A 1 89 ? 2.878 46.192 41.965 1.00 18.27 89 SER A O 1
ATOM 684 N N . GLU A 1 90 ? 1.292 46.909 43.444 1.00 18.15 90 GLU A N 1
ATOM 685 C CA . GLU A 1 90 ? 2.220 47.383 44.455 1.00 17.28 90 GLU A CA 1
ATOM 686 C C . GLU A 1 90 ? 2.121 46.562 45.748 1.00 19.44 90 GLU A C 1
ATOM 687 O O . GLU A 1 90 ? 2.647 46.994 46.757 1.00 22.08 90 GLU A O 1
ATOM 693 N N . LEU A 1 91 ? 1.439 45.427 45.706 1.00 18.25 91 LEU A N 1
ATOM 694 C CA . LEU A 1 91 ? 1.216 44.577 46.835 1.00 19.00 91 LEU A CA 1
ATOM 695 C C . LEU A 1 91 ? 1.775 43.165 46.647 1.00 17.67 91 LEU A C 1
ATOM 696 O O . LEU A 1 91 ? 2.388 42.563 47.524 1.00 22.03 91 LEU A O 1
ATOM 701 N N . HIS A 1 92 ? 1.552 42.579 45.490 1.00 19.88 92 HIS A N 1
ATOM 702 C CA . HIS A 1 92 ? 1.990 41.248 45.164 1.00 17.07 92 HIS A CA 1
ATOM 703 C C . HIS A 1 92 ? 3.147 41.306 44.174 1.00 16.40 92 HIS A C 1
ATOM 704 O O . HIS A 1 92 ? 3.040 42.029 43.177 1.00 16.80 92 HIS A O 1
ATOM 711 N N . PRO A 1 93 ? 4.208 40.520 44.354 1.00 16.83 93 PRO A N 1
ATOM 712 C CA . PRO A 1 93 ? 5.313 40.543 43.371 1.00 17.68 93 PRO A CA 1
ATOM 713 C C . PRO A 1 93 ? 4.852 40.312 41.948 1.00 16.38 93 PRO A C 1
ATOM 714 O O . PRO A 1 93 ? 3.963 39.525 41.646 1.00 17.00 93 PRO A O 1
ATOM 718 N N . ASN A 1 94 ? 5.504 41.059 41.003 1.00 16.39 94 ASN A N 1
ATOM 719 C CA . ASN A 1 94 ? 5.087 40.972 39.605 1.00 15.98 94 ASN A CA 1
ATOM 720 C C . ASN A 1 94 ? 6.203 41.535 38.731 1.00 16.32 94 ASN A C 1
ATOM 721 O O . ASN A 1 94 ? 7.070 42.243 39.237 1.00 18.12 94 ASN A O 1
ATOM 726 N N . ILE A 1 95 ? 6.131 41.225 37.433 1.00 17.14 95 ILE A N 1
ATOM 727 C CA . ILE A 1 95 ? 7.143 41.715 36.497 1.00 18.42 95 ILE A CA 1
ATOM 728 C C . ILE A 1 95 ? 6.819 43.062 35.906 1.00 19.57 95 ILE A C 1
ATOM 729 O O . ILE A 1 95 ? 7.678 43.638 35.208 1.00 23.83 95 ILE A O 1
ATOM 734 N N . SER A 1 96 ? 5.691 43.685 36.209 1.00 19.59 96 SER A N 1
ATOM 735 C CA . SER A 1 96 ? 5.424 45.056 35.754 1.00 21.60 96 SER A CA 1
ATOM 736 C C . SER A 1 96 ? 6.170 46.094 36.574 1.00 21.38 96 SER A C 1
ATOM 737 O O . SER A 1 96 ? 6.360 47.219 36.077 1.00 23.69 96 SER A O 1
ATOM 742 N N . ARG A 1 97 ? 6.537 45.771 37.809 1.00 20.89 97 ARG A N 1
ATOM 743 C CA . ARG A 1 97 ? 7.072 46.751 38.779 1.00 20.74 97 ARG A CA 1
ATOM 744 C C . ARG A 1 97 ? 8.407 46.282 39.324 1.00 20.34 97 ARG A C 1
ATOM 745 O O . ARG A 1 97 ? 8.526 46.010 40.515 1.00 20.72 97 ARG A O 1
ATOM 753 N N . PRO A 1 98 ? 9.417 46.215 38.450 1.00 24.64 98 PRO A N 1
ATOM 754 C CA . PRO A 1 98 ? 10.743 45.770 38.881 1.00 26.19 98 PRO A CA 1
ATOM 755 C C . PRO A 1 98 ? 11.411 46.732 39.873 1.00 27.98 98 PRO A C 1
ATOM 756 O O . PRO A 1 98 ? 12.360 46.385 40.571 1.00 27.91 98 PRO A O 1
ATOM 760 N N . ASP A 1 99 ? 10.926 47.975 39.875 1.00 26.63 99 ASP A N 1
ATOM 761 C CA . ASP A 1 99 ? 11.415 48.967 40.804 1.00 28.04 99 ASP A CA 1
ATOM 762 C C . ASP A 1 99 ? 11.097 48.565 42.247 1.00 25.72 99 ASP A C 1
ATOM 763 O O . ASP A 1 99 ? 11.938 48.763 43.118 1.00 30.90 99 ASP A O 1
ATOM 768 N N . ILE A 1 100 ? 9.909 47.996 42.447 1.00 23.20 100 ILE A N 1
ATOM 769 C CA . ILE A 1 100 ? 9.618 47.577 43.843 1.00 25.75 100 ILE A CA 1
ATOM 770 C C . ILE A 1 100 ? 9.849 46.079 43.968 1.00 24.49 100 ILE A C 1
ATOM 771 O O . ILE A 1 100 ? 9.988 45.623 45.109 1.00 27.87 100 ILE A O 1
ATOM 776 N N . TYR A 1 101 ? 9.971 45.222 42.943 1.00 22.10 101 TYR A N 1
ATOM 777 C CA . TYR A 1 101 ? 10.219 43.770 43.068 1.00 21.27 101 TYR A CA 1
ATOM 778 C C . TYR A 1 101 ? 11.489 43.441 42.296 1.00 21.84 101 TYR A C 1
ATOM 779 O O . TYR A 1 101 ? 11.420 42.859 41.234 1.00 22.88 101 TYR A O 1
ATOM 788 N N . PRO A 1 102 ? 12.657 43.875 42.735 1.00 28.23 102 PRO A N 1
ATOM 789 C CA . PRO A 1 102 ? 13.887 43.674 41.956 1.00 32.63 102 PRO A CA 1
ATOM 790 C C . PRO A 1 102 ? 14.188 42.202 41.713 1.00 32.86 102 PRO A C 1
ATOM 791 O O . PRO A 1 102 ? 14.825 41.879 40.707 1.00 36.10 102 PRO A O 1
ATOM 795 N N . GLU 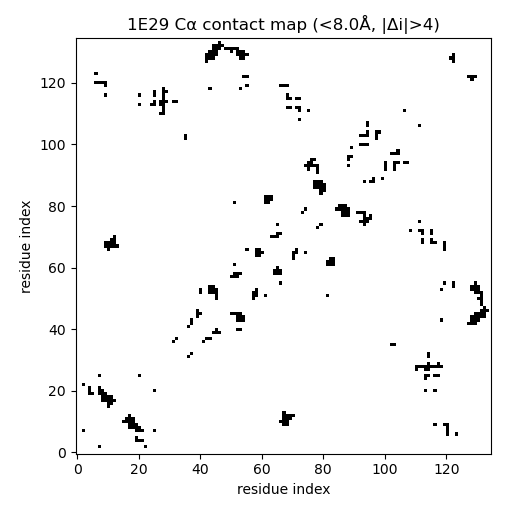A 1 103 ? 13.739 41.342 42.615 1.00 32.05 103 GLU A N 1
ATOM 796 C CA . GLU A 1 103 ? 13.882 39.908 42.507 1.00 34.02 103 GLU A CA 1
ATOM 797 C C . GLU A 1 103 ? 13.146 39.336 41.299 1.00 29.29 103 GLU A C 1
ATOM 798 O O . GLU A 1 103 ? 13.467 38.219 40.908 1.00 32.94 103 GLU A O 1
ATOM 804 N N . MET A 1 104 ? 12.224 40.095 40.730 1.00 28.78 104 MET A N 1
ATOM 805 C CA . MET A 1 104 ? 11.467 39.763 39.551 1.00 24.35 104 MET A CA 1
ATOM 806 C C . MET A 1 104 ? 12.105 40.396 38.319 1.00 27.37 104 MET A C 1
ATOM 807 O O . MET A 1 104 ? 11.643 40.098 37.233 1.00 26.31 104 MET A O 1
ATOM 812 N N . ARG A 1 105 ? 13.124 41.245 38.421 1.00 28.65 105 ARG A N 1
ATOM 813 C CA . ARG A 1 105 ? 13.424 42.099 37.251 1.00 33.06 105 ARG A CA 1
ATOM 814 C C . ARG A 1 105 ? 14.133 41.370 36.136 1.00 29.32 105 ARG A C 1
ATOM 815 O O . ARG A 1 105 ? 14.200 41.880 35.022 1.00 37.34 105 ARG A O 1
ATOM 823 N N . ASN A 1 106 ? 14.684 40.213 36.468 1.00 29.04 106 ASN A N 1
ATOM 824 C CA . ASN A 1 106 ? 15.362 39.487 35.419 1.00 33.63 106 ASN A CA 1
ATOM 825 C C . ASN A 1 106 ? 14.509 38.376 34.832 1.00 30.68 106 ASN A C 1
ATOM 826 O O . ASN A 1 106 ? 15.023 37.606 34.000 1.00 33.02 106 ASN A O 1
ATOM 831 N N . TYR A 1 107 ? 13.263 38.245 35.216 1.00 24.81 107 TYR A N 1
ATOM 832 C CA . TYR A 1 107 ? 12.432 37.223 34.597 1.00 25.61 107 TYR A CA 1
ATOM 833 C C . TYR A 1 107 ? 11.713 37.800 33.396 1.00 27.64 107 TYR A C 1
ATOM 834 O O . TYR A 1 107 ? 11.010 38.805 33.418 1.00 32.55 107 TYR A O 1
ATOM 843 N N . THR A 1 108 ? 11.857 37.057 32.308 1.00 25.12 108 THR A N 1
ATOM 844 C CA . THR A 1 108 ? 11.116 37.449 31.130 1.00 26.97 108 THR A CA 1
ATOM 845 C C . THR A 1 108 ? 9.704 36.869 31.095 1.00 25.70 108 THR A C 1
ATOM 846 O O . THR A 1 108 ? 9.313 36.033 31.920 1.00 24.03 108 THR A O 1
ATOM 850 N N . GLU A 1 109 ? 8.910 37.286 30.120 1.00 27.44 109 GLU A N 1
ATOM 851 C CA . GLU A 1 109 ? 7.599 36.701 29.937 1.00 27.61 109 GLU A CA 1
ATOM 852 C C . GLU A 1 109 ? 7.682 35.180 29.799 1.00 26.20 109 GLU A C 1
ATOM 853 O O . GLU A 1 109 ? 6.829 34.435 30.259 1.00 23.51 109 GLU A O 1
ATOM 859 N N . ASP A 1 110 ? 8.724 34.697 29.121 1.00 24.56 110 ASP A N 1
ATOM 860 C CA . ASP A 1 110 ? 8.885 33.268 28.974 1.00 23.93 110 ASP A CA 1
ATOM 861 C C . ASP A 1 110 ? 9.189 32.552 30.287 1.00 22.11 110 ASP A C 1
ATOM 862 O O . ASP A 1 110 ? 8.728 31.435 30.590 1.00 21.28 110 ASP A O 1
ATOM 867 N N . ASP A 1 111 ? 9.960 33.091 31.195 1.00 20.31 111 ASP A N 1
ATOM 868 C CA . ASP A 1 111 ? 10.205 32.652 32.536 1.00 19.24 111 ASP A CA 1
ATOM 869 C C . ASP A 1 111 ? 8.872 32.599 33.289 1.00 18.47 111 ASP A C 1
ATOM 870 O O . ASP A 1 111 ? 8.667 31.643 34.028 1.00 18.00 111 ASP A O 1
ATOM 875 N N . ILE A 1 112 ? 8.025 33.597 33.120 1.00 18.45 112 ILE A N 1
ATOM 876 C CA . ILE A 1 112 ? 6.762 33.621 33.801 1.00 18.82 112 ILE A CA 1
ATOM 877 C C . ILE A 1 112 ? 5.833 32.554 33.259 1.00 18.40 112 ILE A C 1
ATOM 878 O O . ILE A 1 112 ? 5.110 31.925 34.031 1.00 17.67 112 ILE A O 1
ATOM 883 N N . PHE A 1 113 ? 5.853 32.311 31.958 1.00 18.33 113 PHE A N 1
ATOM 884 C CA . PHE A 1 113 ? 5.148 31.152 31.380 1.00 18.23 113 PHE A CA 1
ATOM 885 C C . PHE A 1 113 ? 5.630 29.877 32.098 1.00 16.50 113 PHE A C 1
ATOM 886 O O . PHE A 1 113 ? 4.793 29.037 32.447 1.00 17.17 113 PHE A O 1
ATOM 894 N N . ASP A 1 114 ? 6.940 29.686 32.249 1.00 17.96 114 ASP A N 1
ATOM 895 C CA . ASP A 1 114 ? 7.438 28.476 32.879 1.00 18.15 114 ASP A CA 1
ATOM 896 C C . ASP A 1 114 ? 6.977 28.352 34.329 1.00 17.20 114 ASP A C 1
ATOM 897 O O . ASP A 1 114 ? 6.594 27.269 34.767 1.00 17.72 114 ASP A O 1
ATOM 902 N N . VAL A 1 115 ? 6.992 29.440 35.130 1.00 17.54 115 VAL A N 1
ATOM 903 C CA . VAL A 1 115 ? 6.532 29.267 36.526 1.00 18.98 115 VAL A CA 1
ATOM 904 C C . VAL A 1 115 ? 5.044 29.051 36.529 1.00 17.25 115 VAL A C 1
ATOM 905 O O . VAL A 1 115 ? 4.544 28.302 37.393 1.00 17.67 115 VAL A O 1
ATOM 912 N N . ALA A 1 116 ? 4.263 29.664 35.624 1.00 17.96 116 ALA A N 1
ATOM 913 C CA . ALA A 1 116 ? 2.847 29.395 35.544 1.00 17.69 116 ALA A CA 1
ATOM 914 C C . ALA A 1 116 ? 2.569 27.927 35.207 1.00 17.19 116 ALA A C 1
ATOM 915 O O . ALA A 1 116 ? 1.751 27.308 35.860 1.00 18.36 116 ALA A O 1
ATOM 917 N N . GLY A 1 117 ? 3.278 27.387 34.237 1.00 17.34 117 GLY A N 1
ATOM 918 C CA . GLY A 1 117 ? 3.130 25.964 33.942 1.00 17.40 117 GLY A CA 1
ATOM 919 C C . GLY A 1 117 ? 3.509 25.090 35.123 1.00 17.52 117 GLY A C 1
ATOM 920 O O . GLY A 1 117 ? 2.782 24.143 35.446 1.00 18.89 117 GLY A O 1
ATOM 921 N N . TYR A 1 118 ? 4.612 25.361 35.767 1.00 18.12 118 TYR A N 1
ATOM 922 C CA . TYR A 1 118 ? 5.028 24.644 36.970 1.00 18.25 118 TYR A CA 1
ATOM 923 C C . TYR A 1 118 ? 3.899 24.635 37.982 1.00 18.41 118 TYR A C 1
ATOM 924 O O . TYR A 1 118 ? 3.589 23.620 38.606 1.00 20.47 1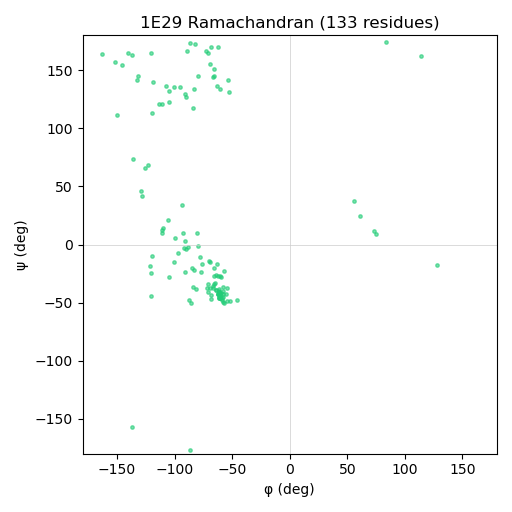18 TYR A O 1
ATOM 933 N N . THR A 1 119 ? 3.297 25.815 38.247 1.00 18.15 119 THR A N 1
ATOM 934 C CA . THR A 1 119 ? 2.285 25.947 39.284 1.00 19.18 119 THR A CA 1
ATOM 935 C C . THR A 1 119 ? 1.113 25.006 39.031 1.00 18.69 119 THR A C 1
ATOM 936 O O . THR A 1 119 ? 0.518 24.477 39.935 1.00 21.08 119 THR A O 1
ATOM 940 N N . LEU A 1 120 ? 0.735 24.807 37.736 1.00 18.58 120 LEU A N 1
ATOM 941 C CA . LEU A 1 120 ? -0.379 23.943 37.388 1.00 20.05 120 LEU A CA 1
ATOM 942 C C . LEU A 1 120 ? 0.016 22.477 37.279 1.00 19.99 120 LEU A C 1
ATOM 943 O O . LEU A 1 120 ? -0.869 21.640 37.386 1.00 22.35 120 LEU A O 1
ATOM 948 N N . ILE A 1 121 ? 1.300 22.166 37.100 1.00 19.64 121 ILE A N 1
ATOM 949 C CA . ILE A 1 121 ? 1.750 20.764 37.120 1.00 21.02 121 ILE A CA 1
ATOM 950 C C . ILE A 1 121 ? 1.950 20.247 38.541 1.00 22.06 121 ILE A C 1
ATOM 951 O O . ILE A 1 121 ? 1.630 19.094 38.825 1.00 23.75 121 ILE A O 1
ATOM 956 N N . ALA A 1 122 ? 2.475 21.104 39.408 1.00 23.69 122 ALA A N 1
ATOM 957 C CA . ALA A 1 122 ? 2.774 20.743 40.805 1.00 22.79 122 ALA A CA 1
ATOM 958 C C . ALA A 1 122 ? 1.648 19.972 41.491 1.00 22.92 122 ALA A C 1
ATOM 959 O O . ALA A 1 122 ? 1.916 18.980 42.158 1.00 27.25 122 ALA A O 1
ATOM 961 N N . PRO A 1 123 ? 0.370 20.360 41.444 1.00 25.97 123 PRO A N 1
ATOM 962 C CA . PRO A 1 123 ? -0.658 19.563 42.141 1.00 27.66 123 PRO A CA 1
ATOM 963 C C . PRO A 1 123 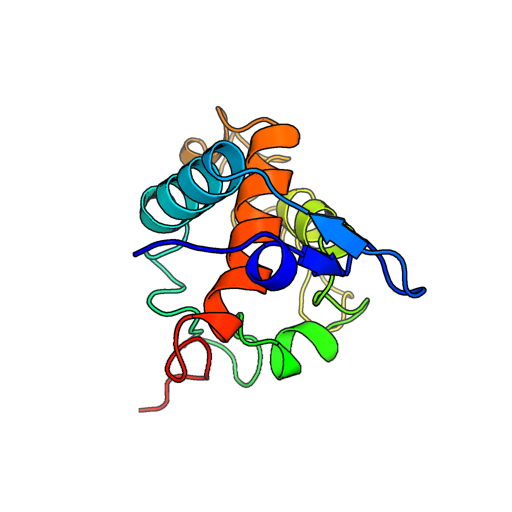? -0.769 18.134 41.650 1.00 28.66 123 PRO A C 1
ATOM 964 O O . PRO A 1 123 ? -1.173 17.240 42.382 1.00 32.62 123 PRO A O 1
ATOM 968 N N . LYS A 1 124 ? -0.417 17.860 40.411 1.00 28.78 124 LYS A N 1
ATOM 969 C CA . LYS A 1 124 ? -0.402 16.493 39.895 1.00 28.76 124 LYS A CA 1
ATOM 970 C C . LYS A 1 124 ? 0.654 15.632 40.577 1.00 31.40 124 LYS A C 1
ATOM 971 O O . LYS A 1 124 ? 0.619 14.417 40.605 1.00 35.19 124 LYS A O 1
ATOM 977 N N . LEU A 1 125 ? 1.678 16.305 41.046 1.00 28.38 125 LEU A N 1
ATOM 978 C CA . LEU A 1 125 ? 2.877 15.704 41.589 1.00 28.14 125 LEU A CA 1
ATOM 979 C C . LEU A 1 125 ? 2.852 15.448 43.099 1.00 29.00 125 LEU A C 1
ATOM 980 O O . LEU A 1 125 ? 3.629 14.621 43.597 1.00 32.80 125 LEU A O 1
ATOM 985 N N . ASP A 1 126 ? 2.032 16.174 43.858 1.00 27.48 126 ASP A N 1
ATOM 986 C CA . ASP A 1 126 ? 2.034 16.227 45.307 1.00 27.23 126 ASP A CA 1
ATOM 987 C C . ASP A 1 126 ? 0.635 16.508 45.835 1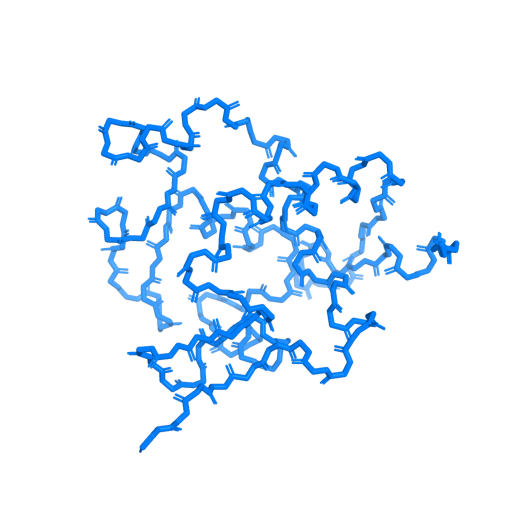.00 26.89 126 ASP A C 1
ATOM 988 O O . ASP A 1 126 ? 0.087 17.612 45.651 1.00 26.00 126 ASP A O 1
ATOM 993 N N . GLU A 1 12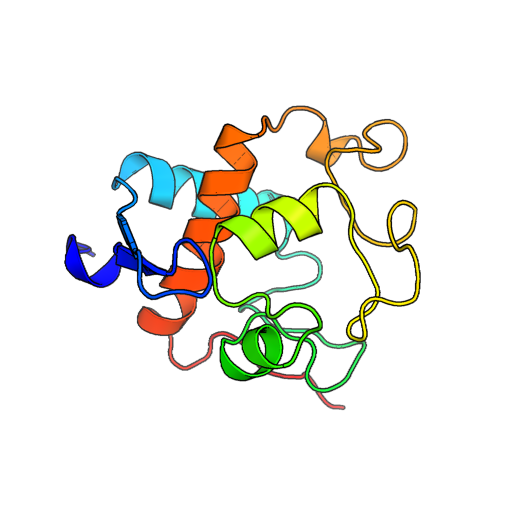7 ? 0.044 15.495 46.487 1.00 31.25 127 GLU A N 1
ATOM 994 C CA . GLU A 1 127 ? -1.262 15.596 47.136 1.00 31.37 127 GLU A CA 1
ATOM 995 C C . GLU A 1 127 ? -1.325 16.697 48.169 1.00 29.88 127 GLU A C 1
ATOM 996 O O . GLU A 1 127 ? -2.405 17.238 48.517 1.00 33.18 127 GLU A O 1
ATOM 1002 N N . ARG A 1 128 ? -0.160 17.089 48.696 1.00 26.49 128 ARG A N 1
ATOM 1003 C CA . ARG A 1 128 ? -0.096 18.082 49.752 1.00 25.84 128 ARG A CA 1
ATOM 1004 C C . ARG A 1 128 ? 0.029 19.459 49.157 1.00 27.72 128 ARG A C 1
ATOM 1005 O O . ARG A 1 128 ? 0.064 20.436 49.867 1.00 35.08 128 ARG A O 1
ATOM 1013 N N . TRP A 1 129 ? 0.149 19.587 47.841 1.00 26.52 129 TRP A N 1
ATOM 1014 C CA . TRP A 1 129 ? 0.238 20.927 47.216 1.00 24.36 129 TRP A CA 1
ATOM 1015 C C . TRP A 1 129 ? -1.041 21.715 47.467 1.00 25.34 129 TRP A C 1
ATOM 1016 O O . TRP A 1 129 ? -2.135 21.194 47.330 1.00 25.79 129 TRP A O 1
ATOM 1027 N N . GLY A 1 130 ? -0.885 22.993 47.811 1.00 24.80 130 GLY A N 1
ATOM 1028 C CA . GLY A 1 130 ? -2.035 23.824 47.969 1.00 25.40 130 GLY A CA 1
ATOM 1029 C C . GLY A 1 130 ? -2.672 23.690 49.324 1.00 25.91 130 GLY A C 1
ATOM 1030 O O . GLY A 1 130 ? -2.303 22.844 50.156 1.00 28.37 130 GLY A O 1
ATOM 1031 N N . GLY A 1 131 ? -3.659 24.531 49.542 1.00 27.03 131 GLY A N 1
ATOM 1032 C CA . GLY A 1 131 ? -4.339 24.603 50.810 1.00 30.22 131 GLY A CA 1
ATOM 1033 C C . GLY A 1 131 ? -4.140 25.887 51.550 1.00 26.19 131 GLY A C 1
ATOM 1034 O O . GLY A 1 131 ? -3.223 26.684 51.318 1.00 27.98 131 GLY A O 1
ATOM 1035 N N . THR A 1 132 ? -5.045 26.088 52.509 1.00 27.29 132 THR A N 1
ATOM 1036 C CA . THR A 1 132 ? -4.988 27.246 53.393 1.00 26.90 132 THR A CA 1
ATOM 1037 C C . THR A 1 132 ? -4.385 26.811 54.722 1.00 28.37 132 THR A C 1
ATOM 1038 O O . THR A 1 132 ? -4.728 25.769 55.333 1.00 32.60 132 THR A O 1
ATOM 1042 N N . ILE A 1 133 ? -3.465 27.635 55.215 1.00 28.68 133 ILE A N 1
ATOM 1043 C CA . ILE A 1 133 ? -2.919 27.403 56.541 1.00 30.75 133 ILE A CA 1
ATOM 1044 C C . ILE A 1 133 ? -3.701 28.107 57.644 1.00 30.87 133 ILE A C 1
ATOM 1045 O O . ILE A 1 133 ? -3.903 29.321 57.539 1.00 30.99 133 ILE A O 1
ATOM 1050 N N . TYR A 1 134 ? -4.084 27.280 58.634 1.00 31.95 134 TYR A N 1
ATOM 1051 C CA . TYR A 1 134 ? -4.892 27.782 59.755 1.00 34.35 134 TYR A CA 1
ATOM 1052 C C . TYR A 1 134 ? -4.185 27.635 61.079 1.00 37.34 134 TYR A C 1
ATOM 1053 O O . TYR A 1 134 ? -3.549 26.629 61.356 1.00 42.84 134 TYR A O 1
ATOM 1062 N N . PHE A 1 135 ? -4.315 28.649 61.929 1.00 38.86 135 PHE A N 1
ATOM 1063 C CA . PHE A 1 135 ? -3.813 28.510 63.292 1.00 47.90 135 PHE A CA 1
ATOM 1064 C C . PHE A 1 135 ? -4.875 28.940 64.296 1.00 51.53 135 PHE A C 1
ATOM 1065 O O . PHE A 1 135 ? -6.013 29.231 63.857 1.00 48.02 135 PHE A O 1
#

Solvent-accessible surface area: 7921 Å² total; per-residue (Å²): 189,147,35,73,107,86,30,28,38,4,61,55,59,116,97,62,40,80,25,62,0,73,64,198,51,22,81,41,0,78,152,10,6,92,107,12,28,35,131,75,28,132,65,0,41,14,103,129,77,85,78,37,4,26,11,78,90,24,9,34,49,8,104,86,107,20,26,6,0,86,22,11,6,82,32,28,52,56,0,73,9,63,90,25,146,76,99,70,23,112,129,45,42,0,39,55,66,58,100,74,25,70,81,8,150,109,37,80,98,111,31,0,48,12,4,1,0,21,10,3,0,5,30,101,78,47,168,150,27,8,31,31,51,151,250

Secondary structure (DSSP, 8-state):
----TTTTEEESSSSS-EEE--HHHHHHHHHHIIIIIHHHHGGG-BSSSSS-SSSHHHHHTSSS--SSHHHHHHHHHS-B-TTS-SB-TTTS--TT-TTT-GGGTT--HHHHHHHHHHHHHHHHH-TTS--B---

InterPro domains:
  IPR009056 Cytochrome c-like domain [PS51007] (49-148)
  IPR016003 Photosystem II extrinsic protein V, cytochrome c-550 precursor-like [PIRSF005890] (2-157)
  IPR017851 Photosystem II extrinsic protein V, cytochrome c-550 precursor [MF_01378] (1-160)
  IPR017851 Photosystem II extrinsic protein V, cytochrome c-550 precursor [TIGR03045] (2-157)
  IPR029490 Cytochrome c-550 domain [PF14495] (27-158)
  IPR036909 Cytochrome c-like domain superfamily [G3DSA:1.10.760.10] (28-155)
  IPR036909 Cytochrome c-like domain superfamily [SSF46626] (1-158)

Organism: Synechocystis sp. (strain ATCC 27184 / PCC 6803 / Kazusa) (NCBI:txid1111708)

B-factor: mean 30.4, std 12.32, range [15.05, 96.18]

Sequence (135 aa):
VELTESTRTIPLDEAGGTTTLTARQFTNGQKIFVDTCTQCHLQGKTKTNNNVSLGLADLAGAEPRRDNVLALVEFLKNPKSYDGEDDYSELHPNISRPDIYPEMRNYTEDDIFDVAGYTLIAPKLDERWGGTIYF

CATH classification: 1.10.760.10

Radius of gyration: 13.96 Å; Cα contacts (8 Å, |Δi|>4): 227; chains: 1; bounding box: 28×38×39 Å

Foldseek 3Di:
DDDDQVLQWFAADPPPDIDGDDPVLLVLLVVLCVVPVCVAQPLQEHEPDALCTLDQVSQVQFVPRLRHLVSQLVCQAWNAPRPRPGTCPVPDHHQPCCVNVVSNPPDDSSSSSSNSSNSNSSCVVDVSRYGYDDD